Protein AF-A0A3Q0J2V4-F1 (afdb_monomer)

Solvent-accessible surface area (backbone atoms only — not comparable to full-atom values): 5032 Å² total; per-residue (Å²): 109,70,71,40,56,75,42,28,96,80,31,71,66,35,33,53,52,51,40,50,50,22,48,77,57,61,8,11,50,54,76,25,56,68,61,25,45,87,67,56,43,87,84,61,102,59,73,41,72,64,76,38,28,41,72,38,73,39,80,51,98,91,40,83,41,70,77,33,66,24,83,41,6,39,53,62,44,50,54,51,55,55,56,60,65,74,77,113

Radius of gyration: 13.79 Å; Cα contacts (8 Å, |Δi|>4): 133; chains: 1; bounding box: 44×33×27 Å

Secondary structure (DSSP, 8-state):
-HHHHHHTTT-HHHHHHHHHHHHHHT--SSS-GGGGGGTT--SSSSPP--GGGEEEEEEETTEEEEEEE-SS-HHHHHHHHHHHTT--

Sequence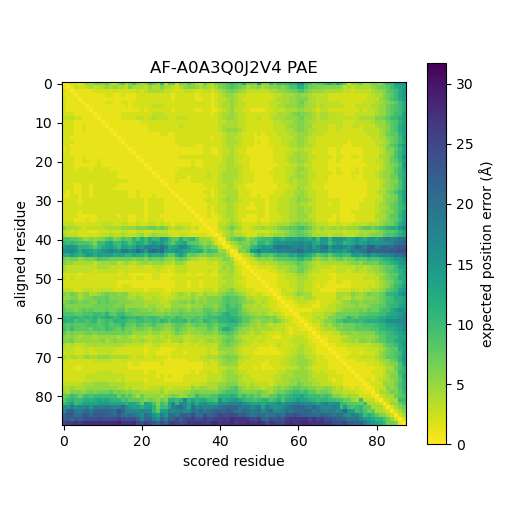 (88 aa):
MSRALQVYPRDPVAMQAVDTLQYQLSCCGVQSSADWQFILQNSSDVITYPNSCCGAPVLRQGHYECARVWPNGCLDKLDSFQSSRHVT

InterPro domains:
  IPR008952 Tetraspanin, EC2 domain superfamily [G3DSA:1.10.1450.10] (1-84)
  IPR008952 Tetraspanin, EC2 domain superfamily [SSF48652] (9-84)
  IPR018499 Tetraspanin/Peripherin [PF00335] (15-81)

Nearest PDB structures (foldseek):
  2m7z-assembly1_A  TM=8.490E-01  e=2.107E-03  Schistosoma mansoni
  5m4r-assembly2_E  TM=6.432E-01  e=3.923E-01  Homo sapiens

Organism: Diaphorina citri (NCBI:txid121845)

Structure (mmCIF, N/CA/C/O backbone):
data_AF-A0A3Q0J2V4-F1
#
_entry.id   AF-A0A3Q0J2V4-F1
#
loop_
_atom_site.group_PDB
_atom_site.id
_atom_site.type_symbol
_atom_site.label_atom_id
_atom_site.label_alt_id
_atom_site.label_comp_id
_atom_site.label_asym_id
_atom_site.label_entity_id
_atom_site.label_seq_id
_atom_site.pdbx_PDB_ins_code
_atom_site.Cartn_x
_atom_site.Cartn_y
_atom_site.Cartn_z
_atom_site.occupancy
_atom_site.B_iso_or_equiv
_atom_site.auth_seq_id
_atom_site.auth_comp_id
_atom_site.auth_asym_id
_atom_site.auth_atom_id
_atom_site.pdbx_PDB_model_num
ATOM 1 N N . MET A 1 1 ? -9.498 0.077 -7.583 1.00 83.12 1 MET A N 1
ATOM 2 C CA . MET A 1 1 ? -8.158 -0.217 -7.029 1.00 83.12 1 MET A CA 1
ATOM 3 C C . MET A 1 1 ? -7.632 -1.598 -7.440 1.00 83.12 1 MET A C 1
ATOM 5 O O . MET A 1 1 ? -6.475 -1.679 -7.819 1.00 83.12 1 MET A O 1
ATOM 9 N N . SER A 1 2 ? -8.457 -2.656 -7.491 1.00 90.50 2 SER A N 1
ATOM 10 C CA . SER A 1 2 ? -8.008 -4.034 -7.802 1.00 90.50 2 SER A CA 1
ATOM 11 C C . SER A 1 2 ? -7.225 -4.194 -9.113 1.00 90.50 2 SER A C 1
ATOM 13 O O . SER A 1 2 ? -6.173 -4.820 -9.115 1.00 90.50 2 SER A O 1
ATOM 15 N N . ARG A 1 3 ? -7.675 -3.579 -10.218 1.00 93.25 3 ARG A N 1
ATOM 16 C CA . ARG A 1 3 ? -6.927 -3.606 -11.493 1.00 93.25 3 ARG A CA 1
ATOM 17 C C . ARG A 1 3 ? -5.576 -2.893 -11.402 1.00 93.25 3 ARG A C 1
ATOM 19 O O . ARG A 1 3 ? -4.596 -3.397 -11.928 1.00 93.25 3 ARG A O 1
ATOM 26 N N . ALA A 1 4 ? -5.524 -1.750 -10.714 1.00 95.25 4 ALA A N 1
ATOM 27 C CA . ALA A 1 4 ? -4.282 -1.004 -10.522 1.00 95.25 4 ALA A CA 1
ATOM 28 C C . ALA A 1 4 ? -3.266 -1.813 -9.699 1.00 95.25 4 ALA A C 1
ATOM 30 O O . ALA A 1 4 ? -2.088 -1.820 -10.032 1.00 95.25 4 ALA A O 1
ATOM 31 N N . LEU A 1 5 ? -3.729 -2.567 -8.693 1.00 95.06 5 LEU A N 1
ATOM 32 C CA . LEU A 1 5 ? -2.876 -3.461 -7.907 1.00 95.06 5 LEU A CA 1
ATOM 33 C C . LEU A 1 5 ? -2.257 -4.582 -8.766 1.00 95.06 5 LEU A C 1
ATOM 35 O O . LEU A 1 5 ? -1.086 -4.899 -8.608 1.00 95.06 5 LEU A O 1
ATOM 39 N N . GLN A 1 6 ? -3.007 -5.150 -9.718 1.00 94.88 6 GLN A N 1
ATOM 40 C CA . GLN A 1 6 ? -2.518 -6.227 -10.595 1.00 94.88 6 GLN A CA 1
ATOM 41 C C . GLN A 1 6 ? -1.387 -5.788 -11.534 1.00 94.88 6 GLN A C 1
ATOM 43 O O . GLN A 1 6 ? -0.482 -6.570 -11.826 1.00 94.88 6 GLN A O 1
ATOM 48 N N . VAL A 1 7 ? -1.438 -4.545 -12.016 1.00 96.19 7 VAL A N 1
ATOM 49 C CA . VAL A 1 7 ? -0.405 -3.981 -12.903 1.00 96.19 7 VAL A CA 1
ATOM 50 C C . VAL A 1 7 ? 0.657 -3.184 -12.145 1.00 96.19 7 VAL A C 1
ATOM 52 O O . VAL A 1 7 ? 1.618 -2.727 -12.758 1.00 96.19 7 VAL A O 1
ATOM 55 N N . TYR A 1 8 ? 0.525 -3.069 -10.821 1.00 97.19 8 TYR A N 1
ATOM 56 C CA . TYR A 1 8 ? 1.374 -2.259 -9.949 1.00 97.19 8 TYR A CA 1
ATOM 57 C C . TYR A 1 8 ? 2.883 -2.410 -10.212 1.00 97.19 8 TYR A C 1
ATOM 59 O O . TYR A 1 8 ? 3.551 -1.388 -10.355 1.00 97.19 8 TYR A O 1
ATOM 67 N N . PRO A 1 9 ? 3.456 -3.626 -10.351 1.00 95.12 9 PRO A N 1
ATOM 68 C CA . PRO A 1 9 ? 4.904 -3.761 -10.525 1.00 95.12 9 PRO A CA 1
ATOM 69 C C . PRO A 1 9 ? 5.411 -3.298 -11.900 1.00 95.12 9 PRO A C 1
ATOM 71 O O . PRO A 1 9 ? 6.618 -3.222 -12.108 1.00 95.12 9 PRO A O 1
ATOM 74 N N . ARG A 1 10 ? 4.510 -3.069 -12.866 1.00 96.19 10 ARG A N 1
ATOM 75 C CA . ARG A 1 10 ? 4.840 -2.869 -14.288 1.00 96.19 10 ARG A CA 1
ATOM 76 C C . ARG A 1 10 ? 4.348 -1.539 -14.855 1.00 96.19 10 ARG A C 1
ATOM 78 O O . ARG A 1 10 ? 4.758 -1.177 -15.952 1.00 96.19 10 ARG A O 1
ATOM 85 N N . ASP A 1 11 ? 3.485 -0.832 -14.135 1.00 97.75 11 ASP A N 1
ATOM 86 C CA . ASP A 1 11 ? 2.891 0.430 -14.567 1.00 97.75 11 ASP A CA 1
ATOM 87 C C . ASP A 1 11 ? 3.194 1.533 -13.531 1.00 97.75 11 ASP A C 1
ATOM 89 O O . ASP A 1 11 ? 2.629 1.513 -12.432 1.00 97.75 11 ASP A O 1
ATOM 93 N N . PRO A 1 12 ? 4.063 2.510 -13.859 1.00 97.25 12 PRO A N 1
ATOM 94 C CA . PRO A 1 12 ? 4.422 3.603 -12.953 1.00 97.25 12 PRO A CA 1
ATOM 95 C C . PRO A 1 12 ? 3.237 4.479 -12.529 1.00 97.25 12 PRO A C 1
ATOM 97 O O . PRO A 1 12 ? 3.223 4.999 -11.413 1.00 97.25 12 PRO A O 1
ATOM 100 N N . VAL A 1 13 ? 2.233 4.641 -13.397 1.00 97.31 13 VAL A N 1
ATOM 101 C CA . VAL A 1 13 ? 1.032 5.430 -13.093 1.00 97.31 13 VAL A CA 1
ATOM 102 C C . VAL A 1 13 ? 0.176 4.677 -12.084 1.00 97.31 13 VAL A C 1
ATOM 104 O O . VAL A 1 13 ? -0.281 5.258 -11.098 1.00 97.31 13 VAL A O 1
ATOM 107 N N . ALA A 1 14 ? -0.003 3.369 -12.285 1.00 97.38 14 ALA A N 1
ATOM 108 C CA . ALA A 1 14 ? -0.700 2.527 -11.320 1.00 97.38 14 ALA A CA 1
ATOM 109 C C . ALA A 1 14 ? 0.038 2.473 -9.975 1.00 97.38 14 ALA A C 1
ATOM 111 O O . ALA A 1 14 ? -0.610 2.568 -8.932 1.00 97.38 14 ALA A O 1
ATOM 112 N N . MET A 1 15 ? 1.371 2.379 -9.996 1.00 97.88 15 MET A N 1
ATOM 113 C CA . MET A 1 15 ? 2.217 2.413 -8.802 1.00 97.88 15 MET A CA 1
ATOM 114 C C . MET A 1 15 ? 1.983 3.690 -7.993 1.00 97.88 15 MET A C 1
ATOM 116 O O . MET A 1 15 ? 1.568 3.618 -6.836 1.00 97.88 15 MET A O 1
ATOM 120 N N . GLN A 1 16 ? 2.143 4.856 -8.624 1.00 98.06 16 GLN A N 1
ATOM 121 C CA . GLN A 1 16 ? 1.941 6.148 -7.968 1.00 98.06 16 GLN A CA 1
ATOM 122 C C . GLN A 1 16 ? 0.514 6.311 -7.428 1.00 98.06 16 GLN A C 1
ATOM 124 O O . GLN A 1 16 ? 0.321 6.818 -6.318 1.00 98.06 16 GLN A O 1
ATOM 129 N N . ALA A 1 17 ? -0.494 5.888 -8.195 1.00 97.38 17 ALA A N 1
ATOM 130 C CA . ALA A 1 17 ? -1.891 5.979 -7.785 1.00 97.38 17 ALA A CA 1
ATOM 131 C C . ALA A 1 17 ? -2.195 5.093 -6.566 1.00 97.38 17 ALA A C 1
ATOM 133 O O . ALA A 1 17 ? -2.846 5.546 -5.623 1.00 97.38 17 ALA A O 1
ATOM 134 N N . VAL A 1 18 ? -1.711 3.846 -6.563 1.00 98.00 18 VAL A N 1
ATOM 135 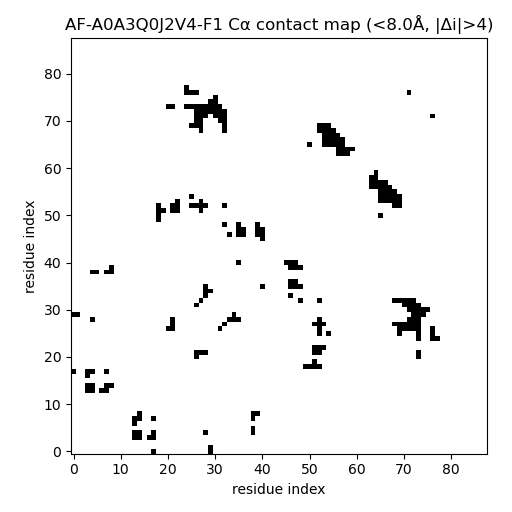C CA . VAL A 1 18 ? -1.869 2.924 -5.429 1.00 98.00 18 VAL A CA 1
ATOM 136 C C . VAL A 1 18 ? -1.137 3.458 -4.202 1.00 98.00 18 VAL A C 1
ATOM 138 O O . VAL A 1 18 ? -1.743 3.521 -3.135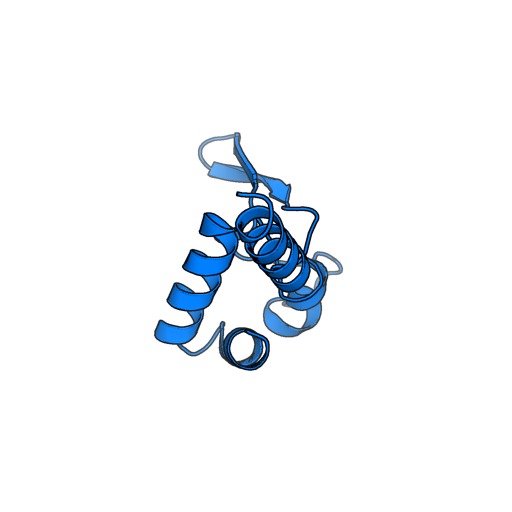 1.00 98.00 18 VAL A O 1
ATOM 141 N N . ASP A 1 19 ? 0.109 3.910 -4.349 1.00 97.94 19 ASP A N 1
ATOM 142 C CA . ASP A 1 19 ? 0.893 4.447 -3.233 1.00 97.94 19 ASP A CA 1
ATOM 143 C C . ASP A 1 19 ? 0.239 5.673 -2.598 1.00 97.94 19 ASP A C 1
ATOM 145 O O . ASP A 1 19 ? 0.141 5.772 -1.373 1.00 97.94 19 ASP A O 1
ATOM 149 N N . THR A 1 20 ? -0.268 6.580 -3.432 1.00 96.88 20 THR A N 1
ATOM 150 C CA . THR A 1 20 ? -0.972 7.778 -2.968 1.00 96.88 20 THR A CA 1
ATOM 151 C C . THR A 1 20 ? -2.228 7.401 -2.189 1.00 96.88 20 THR A C 1
ATOM 153 O O . THR A 1 20 ? -2.441 7.913 -1.094 1.00 96.88 20 THR A O 1
ATOM 156 N N . LEU A 1 21 ? -3.049 6.484 -2.710 1.00 96.50 21 LEU A N 1
ATOM 157 C CA . LEU A 1 21 ? -4.274 6.052 -2.031 1.00 96.50 21 LEU A CA 1
ATOM 158 C C . LEU A 1 21 ? -3.981 5.373 -0.691 1.00 96.50 21 LEU A C 1
ATOM 160 O O . LEU A 1 21 ? -4.612 5.717 0.306 1.00 96.50 21 LEU A O 1
ATOM 164 N N . GLN A 1 22 ? -3.013 4.453 -0.656 1.00 97.56 22 GLN A N 1
ATOM 165 C CA . GLN A 1 22 ? -2.638 3.734 0.565 1.00 97.56 22 GLN A CA 1
ATOM 166 C C . GLN A 1 22 ? -2.153 4.681 1.660 1.00 97.56 22 GLN A C 1
ATOM 168 O O . GLN A 1 22 ? -2.602 4.592 2.805 1.00 97.56 22 GLN A O 1
ATOM 173 N N . TYR A 1 23 ? -1.298 5.637 1.293 1.00 95.81 23 TYR A N 1
ATOM 174 C CA . TYR A 1 23 ? -0.790 6.634 2.225 1.00 95.81 23 TYR A CA 1
ATOM 175 C C . TYR A 1 23 ? -1.902 7.561 2.736 1.00 95.81 23 TYR A C 1
ATOM 177 O O . TYR A 1 23 ? -2.083 7.706 3.944 1.00 95.81 23 TYR A O 1
ATOM 185 N N . GLN A 1 24 ? -2.688 8.151 1.829 1.00 94.94 24 GLN A N 1
ATOM 186 C CA . GLN A 1 24 ? -3.706 9.150 2.178 1.00 94.94 24 GLN A CA 1
ATOM 187 C C . GLN A 1 24 ? -4.857 8.565 3.003 1.00 94.94 24 GLN A C 1
ATOM 189 O O . GLN A 1 24 ? -5.383 9.232 3.890 1.00 94.94 24 GLN A O 1
ATOM 194 N N . LEU A 1 25 ? -5.245 7.316 2.739 1.00 95.88 25 LEU A N 1
ATOM 195 C CA . LEU A 1 25 ? -6.323 6.645 3.469 1.00 95.88 25 LEU A CA 1
ATOM 196 C C . LEU A 1 25 ? -5.824 5.822 4.663 1.00 95.88 25 LEU A C 1
ATOM 198 O O . LEU A 1 25 ? -6.644 5.263 5.391 1.00 95.88 25 LEU A O 1
ATOM 202 N N . SER A 1 26 ? -4.506 5.755 4.891 1.00 96.50 26 SER A N 1
ATOM 203 C CA . SER A 1 26 ? -3.903 4.934 5.951 1.00 96.50 26 SER A CA 1
ATOM 204 C C . SER A 1 26 ? -4.379 3.473 5.884 1.00 96.50 26 SER A C 1
ATOM 206 O O . SER A 1 26 ? -4.908 2.916 6.853 1.00 96.50 26 SER A O 1
ATOM 208 N N . CYS A 1 27 ? -4.237 2.876 4.700 1.00 97.88 27 CYS A N 1
ATOM 209 C CA . CYS A 1 27 ? -4.654 1.512 4.370 1.00 97.88 27 CYS A CA 1
ATOM 210 C C . CYS A 1 27 ? -3.552 0.746 3.631 1.00 97.88 27 CYS A C 1
ATOM 212 O O . CYS A 1 27 ? -2.592 1.332 3.135 1.00 97.88 27 CYS A O 1
ATOM 214 N N . CYS A 1 28 ? -3.693 -0.576 3.538 1.00 97.69 28 CYS A N 1
ATOM 215 C CA . CYS A 1 28 ? -2.784 -1.422 2.771 1.00 97.69 28 CYS A CA 1
ATOM 216 C C . CYS A 1 28 ? -3.549 -2.509 2.011 1.00 97.69 28 CYS A C 1
ATOM 218 O O . CYS A 1 28 ? -4.323 -3.256 2.605 1.00 97.69 28 CYS A O 1
ATOM 220 N N . GLY A 1 29 ? -3.316 -2.599 0.702 1.00 96.75 29 GLY A N 1
ATOM 221 C CA . GLY A 1 29 ? -4.059 -3.475 -0.200 1.00 96.75 29 GLY A CA 1
ATOM 222 C C . GLY A 1 29 ? -5.489 -2.992 -0.455 1.00 96.75 29 GLY A C 1
ATOM 223 O O . GLY A 1 29 ? -5.893 -1.895 -0.066 1.00 96.75 29 GLY A O 1
ATOM 224 N N . VAL A 1 30 ? -6.277 -3.812 -1.144 1.00 96.56 30 VAL A N 1
ATOM 225 C CA . VAL A 1 30 ? -7.687 -3.515 -1.429 1.00 96.56 30 VAL A CA 1
ATOM 226 C C . VAL A 1 30 ? -8.557 -3.917 -0.241 1.00 96.56 30 VAL A C 1
ATOM 228 O O . VAL A 1 30 ? -9.284 -3.080 0.291 1.00 96.56 30 VAL A O 1
ATOM 231 N N . GLN A 1 31 ? -8.459 -5.177 0.178 1.00 95.94 31 GLN A N 1
ATOM 232 C CA . GLN A 1 31 ? -9.158 -5.762 1.321 1.00 95.94 31 GLN A CA 1
ATOM 233 C C . GLN A 1 31 ? -8.250 -5.846 2.547 1.00 95.94 31 GLN A C 1
ATOM 235 O O . GLN A 1 31 ? -8.689 -5.565 3.659 1.00 95.94 31 GLN A O 1
ATOM 240 N N . SER A 1 32 ? -6.980 -6.204 2.348 1.00 95.31 32 SER A N 1
ATOM 241 C CA . SER A 1 32 ? -5.970 -6.224 3.408 1.00 95.31 32 SER A CA 1
ATOM 242 C C . SER A 1 32 ? -4.559 -6.240 2.825 1.00 95.31 32 SER A C 1
ATOM 244 O O . SER A 1 32 ? -4.368 -6.446 1.624 1.00 95.31 32 SER A O 1
ATOM 246 N N . SER A 1 33 ? -3.550 -6.112 3.687 1.00 94.50 33 SER A N 1
ATOM 247 C CA . SER A 1 33 ? -2.145 -6.230 3.289 1.00 94.50 33 SER A CA 1
ATOM 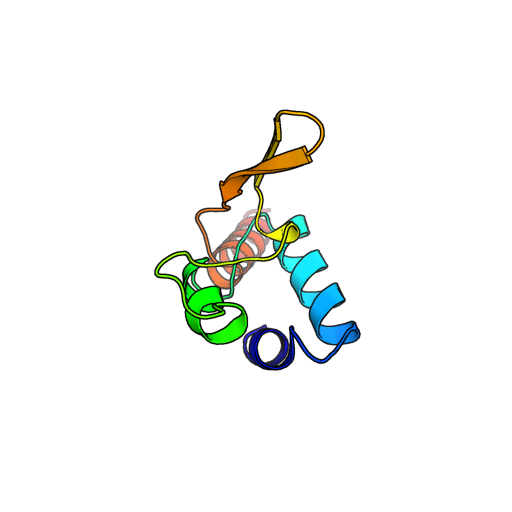248 C C . SER A 1 33 ? -1.799 -7.578 2.644 1.00 94.50 33 SER A C 1
ATOM 250 O O . SER A 1 33 ? -0.832 -7.647 1.886 1.00 94.50 33 SER A O 1
ATOM 252 N N . ALA A 1 34 ? -2.600 -8.627 2.870 1.00 93.62 34 ALA A N 1
ATOM 253 C CA . ALA A 1 34 ? -2.414 -9.933 2.243 1.00 93.62 34 ALA A CA 1
ATOM 254 C C . ALA A 1 34 ? -2.597 -9.911 0.716 1.00 93.62 34 ALA A C 1
ATOM 256 O O . ALA A 1 34 ? -2.048 -10.768 0.028 1.00 93.62 34 ALA A O 1
ATOM 257 N N . ASP A 1 35 ? -3.284 -8.906 0.160 1.00 94.19 35 ASP A N 1
ATOM 258 C CA . ASP A 1 35 ? -3.453 -8.772 -1.294 1.00 94.19 35 ASP A CA 1
ATOM 259 C C . ASP A 1 35 ? -2.108 -8.640 -2.031 1.00 94.19 35 ASP A C 1
ATOM 261 O O . ASP A 1 35 ? -1.997 -8.989 -3.206 1.00 94.19 35 ASP A O 1
ATOM 265 N N . TRP A 1 36 ? -1.062 -8.178 -1.338 1.00 94.31 36 TRP A N 1
ATOM 266 C CA . TRP A 1 36 ? 0.285 -8.054 -1.891 1.00 94.31 36 TRP A CA 1
ATOM 267 C C . TRP A 1 36 ? 0.996 -9.391 -2.107 1.00 94.31 36 TRP A C 1
ATOM 269 O O . TRP A 1 36 ? 1.930 -9.454 -2.912 1.00 94.31 36 TRP A O 1
ATOM 279 N N . GLN A 1 37 ? 0.533 -10.463 -1.454 1.00 91.00 37 GLN A N 1
ATOM 280 C CA . GLN A 1 37 ? 1.112 -11.800 -1.565 1.00 91.00 37 GLN A CA 1
ATOM 281 C C . GLN A 1 37 ? 1.176 -12.274 -3.025 1.00 91.00 37 GLN A C 1
ATOM 283 O O . GLN A 1 37 ? 2.164 -12.848 -3.452 1.00 91.00 37 GLN A O 1
ATOM 288 N N . PHE A 1 38 ? 0.170 -11.968 -3.839 1.00 85.31 38 PHE A N 1
ATOM 289 C CA . PHE A 1 38 ? 0.130 -12.425 -5.233 1.00 85.31 38 PHE A CA 1
ATOM 290 C C . PHE A 1 38 ? 0.751 -11.438 -6.229 1.00 85.31 38 PHE A C 1
ATOM 292 O O . PHE A 1 38 ? 0.755 -11.700 -7.431 1.00 85.31 38 PHE A O 1
ATOM 299 N N . ILE A 1 39 ? 1.243 -10.292 -5.747 1.00 92.25 39 ILE A N 1
ATOM 300 C CA . ILE A 1 39 ? 1.689 -9.173 -6.587 1.00 92.25 39 ILE A CA 1
ATOM 301 C C . ILE A 1 39 ? 3.196 -8.947 -6.476 1.00 92.25 39 ILE A C 1
ATOM 303 O O . ILE A 1 39 ? 3.860 -8.776 -7.496 1.00 92.25 39 ILE A O 1
ATOM 307 N N . LEU A 1 40 ? 3.730 -8.924 -5.251 1.00 89.62 40 LEU A N 1
ATOM 308 C CA . LEU A 1 40 ? 5.133 -8.586 -4.975 1.00 89.62 40 LEU A CA 1
ATOM 309 C C . LEU A 1 40 ? 5.919 -9.714 -4.297 1.00 89.62 40 LEU A C 1
ATOM 311 O O . LEU A 1 40 ? 7.126 -9.571 -4.100 1.00 89.62 40 LEU A O 1
ATOM 315 N N . GLN A 1 41 ? 5.276 -10.820 -3.914 1.00 80.25 41 GLN A N 1
ATOM 316 C CA . GLN A 1 41 ? 5.985 -11.929 -3.279 1.00 80.25 41 GLN A CA 1
ATOM 317 C C . GLN A 1 41 ? 6.928 -12.595 -4.282 1.00 80.25 41 GLN A C 1
ATOM 319 O O . GLN A 1 41 ? 6.515 -13.014 -5.361 1.00 80.25 41 GLN A O 1
ATOM 324 N N . ASN A 1 42 ? 8.204 -12.691 -3.908 1.00 65.94 42 ASN A N 1
ATOM 325 C CA . ASN A 1 42 ? 9.268 -13.102 -4.822 1.00 65.94 42 ASN A CA 1
ATOM 326 C C . ASN A 1 42 ? 9.846 -14.501 -4.548 1.00 65.94 42 ASN A C 1
ATOM 328 O O . ASN A 1 42 ? 10.764 -14.875 -5.270 1.00 65.94 42 ASN A O 1
ATOM 332 N N . SER A 1 43 ? 9.355 -15.242 -3.532 1.00 64.38 43 SER A N 1
ATOM 333 C CA . SER A 1 43 ? 9.598 -16.689 -3.239 1.00 64.38 43 SER A CA 1
ATOM 334 C C . SER A 1 43 ? 9.659 -17.046 -1.742 1.00 64.38 43 SER A C 1
ATOM 336 O O . SER A 1 43 ? 9.740 -18.225 -1.409 1.00 64.38 43 SER A O 1
ATOM 338 N N . SER A 1 44 ? 9.631 -16.074 -0.828 1.00 67.25 44 SER A N 1
ATOM 339 C CA . SER A 1 44 ? 9.645 -16.321 0.621 1.00 67.25 44 SER A CA 1
ATOM 340 C C . SER A 1 44 ? 8.235 -16.351 1.211 1.00 67.25 44 SER A C 1
ATOM 342 O O . SER A 1 44 ? 7.345 -15.687 0.689 1.00 67.25 44 SER A O 1
ATOM 344 N N . ASP A 1 45 ? 8.046 -17.003 2.364 1.00 74.19 45 ASP A N 1
ATOM 345 C CA . ASP A 1 45 ? 6.810 -16.933 3.176 1.00 74.19 45 ASP A CA 1
ATOM 346 C C . ASP A 1 45 ? 6.515 -15.520 3.733 1.00 74.19 45 ASP A C 1
ATOM 348 O O . ASP A 1 45 ? 5.567 -15.311 4.489 1.00 74.19 45 ASP A O 1
ATOM 352 N N . VAL A 1 46 ? 7.327 -14.523 3.366 1.00 82.06 46 VAL A N 1
ATOM 353 C CA . VAL A 1 46 ? 7.220 -13.138 3.821 1.00 82.06 46 VAL A CA 1
ATOM 354 C C . VAL A 1 46 ? 6.523 -12.303 2.751 1.00 82.06 46 VAL A C 1
ATOM 356 O O . VAL A 1 46 ? 7.022 -12.134 1.636 1.00 82.06 46 VAL A O 1
ATOM 359 N N . ILE A 1 47 ? 5.370 -11.737 3.104 1.00 86.69 47 ILE A N 1
ATOM 360 C CA . ILE A 1 47 ? 4.639 -10.812 2.235 1.00 86.69 47 ILE A CA 1
ATOM 361 C C . ILE A 1 47 ? 5.437 -9.512 2.124 1.00 86.69 47 ILE A C 1
ATOM 363 O O . ILE A 1 47 ? 5.708 -8.848 3.123 1.00 86.69 47 ILE A O 1
ATOM 367 N N . THR A 1 48 ? 5.791 -9.143 0.895 1.00 90.31 48 THR A N 1
ATOM 368 C CA . THR A 1 48 ? 6.389 -7.840 0.585 1.00 90.31 48 THR A CA 1
ATOM 369 C C . THR A 1 48 ? 5.287 -6.878 0.168 1.00 90.31 48 THR A C 1
ATOM 371 O O . THR A 1 48 ? 4.470 -7.214 -0.681 1.00 90.31 48 THR A O 1
ATOM 374 N N . TYR A 1 49 ? 5.276 -5.679 0.738 1.00 92.56 49 TYR A N 1
ATOM 375 C CA . TYR A 1 49 ? 4.330 -4.611 0.415 1.00 92.56 49 TYR A CA 1
ATOM 376 C C . TYR A 1 49 ? 5.080 -3.283 0.218 1.00 92.56 49 TYR A C 1
ATOM 378 O O . TYR A 1 49 ? 6.205 -3.140 0.703 1.00 92.56 49 TYR A O 1
ATOM 386 N N . PRO A 1 50 ? 4.492 -2.296 -0.481 1.00 95.00 50 PRO A N 1
ATOM 387 C CA . PRO A 1 50 ? 5.123 -0.997 -0.692 1.00 95.00 50 PRO A CA 1
ATOM 388 C C . PRO A 1 50 ? 5.293 -0.192 0.597 1.00 95.00 50 PRO A C 1
ATOM 390 O O . PRO A 1 50 ? 4.544 -0.360 1.558 1.00 95.00 50 PRO A O 1
ATOM 393 N N . ASN A 1 51 ? 6.202 0.784 0.582 1.00 94.06 51 ASN A N 1
ATOM 394 C CA . ASN A 1 51 ? 6.412 1.691 1.718 1.00 94.06 51 ASN A CA 1
ATOM 395 C C . ASN A 1 51 ? 5.151 2.487 2.099 1.00 94.06 51 ASN A C 1
ATOM 397 O O . ASN A 1 51 ? 4.970 2.818 3.270 1.00 94.06 51 ASN A O 1
ATOM 401 N N . SER A 1 52 ? 4.255 2.750 1.144 1.00 96.19 52 SER A N 1
ATOM 402 C CA . SER A 1 52 ? 2.965 3.413 1.381 1.00 96.19 52 SER A CA 1
ATOM 403 C C . SER A 1 52 ? 2.023 2.621 2.303 1.00 96.19 52 SER A C 1
ATOM 405 O O . SER A 1 52 ? 1.141 3.211 2.924 1.00 96.19 52 SER A O 1
ATOM 407 N N . CYS A 1 53 ? 2.241 1.311 2.469 1.00 96.31 53 CYS A N 1
ATOM 408 C CA . CYS A 1 53 ? 1.530 0.475 3.439 1.00 96.31 53 CYS A CA 1
ATOM 409 C C . CYS A 1 53 ? 1.989 0.676 4.891 1.00 96.31 53 CYS A C 1
ATOM 411 O O . CYS A 1 53 ? 1.389 0.101 5.805 1.00 96.31 53 CYS A O 1
ATOM 413 N N . CYS A 1 54 ? 3.063 1.434 5.128 1.00 95.50 54 CYS A N 1
ATOM 414 C CA . CYS A 1 54 ? 3.616 1.575 6.461 1.00 95.50 54 CYS A CA 1
ATOM 415 C C . CYS A 1 54 ? 2.966 2.702 7.261 1.00 95.50 54 CYS A C 1
ATOM 417 O O . CYS A 1 54 ? 3.071 3.872 6.900 1.00 95.50 54 CYS A O 1
ATOM 419 N N . GLY A 1 55 ? 2.371 2.356 8.404 1.00 91.81 55 GLY A N 1
ATOM 420 C CA . GLY A 1 55 ? 1.799 3.330 9.333 1.00 91.81 55 GLY A CA 1
ATOM 421 C C . GLY A 1 55 ? 2.704 3.733 10.488 1.00 91.81 55 GLY A C 1
ATOM 422 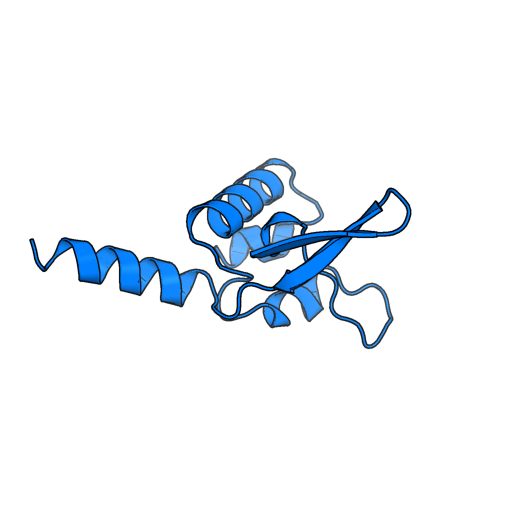O O . GLY A 1 55 ? 2.362 4.639 11.243 1.00 91.81 55 GLY A O 1
ATOM 423 N N . ALA A 1 56 ? 3.840 3.059 10.652 1.00 90.19 56 ALA A N 1
ATOM 424 C CA . ALA A 1 56 ? 4.862 3.418 11.628 1.00 90.19 56 ALA A CA 1
ATOM 425 C C . ALA A 1 56 ? 6.256 3.102 11.061 1.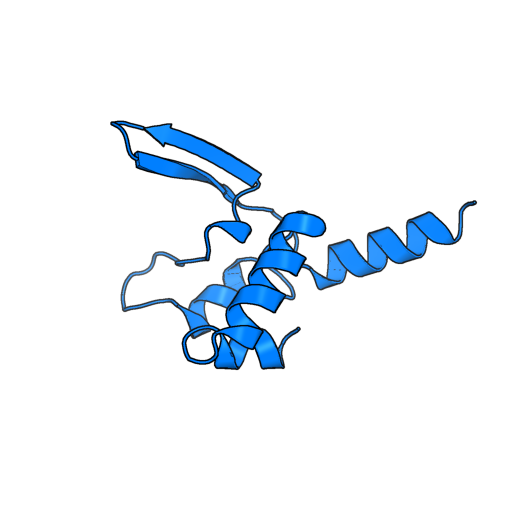00 90.19 56 ALA A C 1
ATOM 427 O O . ALA A 1 56 ? 6.831 2.062 11.396 1.00 90.19 56 ALA A O 1
ATOM 428 N N . PRO A 1 57 ? 6.789 3.942 10.157 1.00 88.00 57 PRO A N 1
ATOM 429 C CA . PRO A 1 57 ? 8.164 3.794 9.705 1.00 88.00 57 PRO A CA 1
ATOM 430 C C . PRO A 1 57 ? 9.122 4.089 10.866 1.00 88.00 57 PRO A C 1
ATOM 432 O O . PRO A 1 57 ? 8.933 5.048 11.614 1.00 88.00 57 PRO A O 1
ATOM 435 N N . VAL A 1 58 ? 10.157 3.268 11.019 1.00 91.69 58 VAL A N 1
ATOM 436 C CA . VAL A 1 58 ? 11.207 3.436 12.030 1.00 91.69 58 VAL A CA 1
ATOM 437 C C . VAL A 1 58 ? 12.573 3.403 11.363 1.00 91.69 58 VAL A C 1
ATOM 439 O O . VAL A 1 58 ? 12.798 2.631 10.436 1.00 91.69 58 VAL A O 1
ATOM 442 N N . LEU A 1 59 ? 13.498 4.238 11.832 1.00 91.31 59 LEU A N 1
ATOM 443 C CA . LEU A 1 59 ? 14.880 4.210 11.367 1.00 91.31 59 LEU A CA 1
ATOM 444 C C . LEU A 1 59 ? 15.661 3.192 12.205 1.00 91.31 59 LEU A C 1
ATOM 446 O O . LEU A 1 59 ? 15.855 3.396 13.405 1.00 91.31 59 LEU A O 1
ATOM 450 N N . ARG A 1 60 ? 16.120 2.102 11.588 1.00 89.06 60 ARG A N 1
ATOM 451 C CA . ARG A 1 60 ? 17.014 1.121 12.216 1.00 89.06 60 ARG A CA 1
ATOM 452 C C . ARG A 1 60 ? 18.294 1.016 11.413 1.00 89.06 60 ARG A C 1
ATOM 454 O O . ARG A 1 60 ? 18.263 0.827 10.206 1.00 89.06 60 ARG A O 1
ATOM 461 N N . GLN A 1 61 ? 19.429 1.189 12.090 1.00 88.81 61 GLN A N 1
ATOM 462 C CA . GLN A 1 61 ? 20.761 1.058 11.484 1.00 88.81 61 GLN A CA 1
ATOM 463 C C . GLN A 1 61 ? 20.945 1.881 10.186 1.00 88.81 61 GLN A C 1
ATOM 465 O O . GLN A 1 61 ? 21.663 1.471 9.284 1.00 88.81 61 GLN A O 1
ATOM 470 N N . GLY A 1 62 ? 20.293 3.048 10.082 1.00 87.69 62 GLY A N 1
ATOM 471 C CA . GLY A 1 62 ? 20.366 3.918 8.900 1.00 87.69 62 GLY A CA 1
ATOM 472 C C . GLY A 1 62 ? 19.381 3.586 7.771 1.00 87.69 62 GLY A C 1
ATOM 473 O O . GLY A 1 62 ? 19.356 4.305 6.775 1.00 87.69 62 GLY A O 1
ATOM 474 N N . HIS A 1 63 ? 18.535 2.566 7.932 1.00 83.12 63 HIS A N 1
ATOM 475 C CA . HIS A 1 63 ? 17.509 2.174 6.966 1.00 83.12 63 HIS A CA 1
ATOM 476 C C . HIS A 1 63 ? 16.100 2.339 7.548 1.00 83.12 63 HIS A C 1
ATOM 478 O O . HIS A 1 63 ? 15.871 2.115 8.738 1.00 83.12 63 HIS A O 1
ATOM 484 N N . TYR A 1 64 ? 15.147 2.762 6.711 1.00 83.44 64 TYR A N 1
ATOM 485 C CA . TYR A 1 64 ? 13.741 2.815 7.102 1.00 83.44 64 TYR A CA 1
ATOM 486 C C . TYR A 1 64 ? 13.136 1.417 7.025 1.00 83.44 64 TYR A C 1
ATOM 488 O O . TYR A 1 64 ? 13.066 0.817 5.955 1.00 83.44 64 TYR A O 1
ATOM 496 N N . GLU A 1 65 ? 12.668 0.931 8.164 1.00 87.38 65 GLU A N 1
ATOM 497 C CA . GLU A 1 65 ? 11.918 -0.308 8.287 1.00 87.38 65 GLU A CA 1
ATOM 498 C C . GLU A 1 65 ? 10.473 0.001 8.653 1.00 87.38 65 GLU A C 1
ATOM 500 O O . GLU A 1 65 ? 10.175 0.988 9.333 1.00 87.38 65 GLU A O 1
ATOM 505 N N . CYS A 1 66 ? 9.558 -0.870 8.238 1.00 90.19 66 CYS A N 1
ATOM 506 C CA . CYS A 1 66 ? 8.176 -0.730 8.645 1.00 90.19 66 CYS A CA 1
ATOM 507 C C . CYS A 1 66 ? 7.901 -1.470 9.955 1.00 90.19 66 CYS A C 1
ATOM 509 O O . CYS A 1 66 ? 7.811 -2.694 9.960 1.00 90.19 66 CYS A O 1
ATOM 511 N N . ALA A 1 67 ? 7.708 -0.737 11.057 1.00 90.88 67 ALA A N 1
ATOM 512 C CA . ALA A 1 67 ? 7.371 -1.352 12.343 1.00 90.88 67 ALA A CA 1
ATOM 513 C C . ALA A 1 67 ? 5.912 -1.818 12.411 1.00 90.88 67 ALA A C 1
ATOM 515 O O . ALA A 1 67 ? 5.598 -2.761 13.136 1.00 90.88 67 ALA A O 1
ATOM 516 N N . ARG A 1 68 ? 5.007 -1.147 11.687 1.00 93.44 68 ARG A N 1
ATOM 517 C CA . ARG A 1 68 ? 3.585 -1.501 11.656 1.00 93.44 68 ARG A CA 1
ATOM 518 C C . ARG A 1 68 ? 2.954 -1.175 10.310 1.00 93.44 68 ARG A C 1
ATOM 520 O O . ARG A 1 68 ? 2.943 -0.019 9.887 1.00 93.44 68 ARG A O 1
ATOM 527 N N . VAL A 1 69 ? 2.365 -2.193 9.696 1.00 95.56 69 VAL A N 1
ATOM 528 C CA . VAL A 1 69 ? 1.547 -2.074 8.484 1.00 95.56 69 VAL A CA 1
ATOM 529 C C . VAL A 1 69 ? 0.165 -1.540 8.841 1.00 95.56 69 VAL A C 1
ATOM 531 O O . VAL A 1 69 ? -0.345 -1.809 9.932 1.00 95.56 69 VAL A O 1
ATOM 534 N N . TRP A 1 70 ? -0.458 -0.791 7.936 1.00 96.19 70 TRP A N 1
ATOM 535 C CA . TRP A 1 70 ? -1.863 -0.433 8.090 1.00 96.19 70 TRP A CA 1
ATOM 536 C C . TRP A 1 70 ? -2.742 -1.694 8.164 1.00 96.19 70 TRP A C 1
ATOM 538 O O . TRP A 1 70 ? -2.654 -2.543 7.278 1.00 96.19 70 TRP A O 1
ATOM 548 N N . PRO A 1 71 ? -3.588 -1.837 9.201 1.00 92.56 71 PRO A N 1
ATOM 549 C CA . PRO A 1 71 ? -4.314 -3.083 9.442 1.00 92.56 71 PRO A CA 1
ATOM 550 C C . PRO A 1 71 ? -5.488 -3.305 8.479 1.00 92.56 71 PRO A C 1
ATOM 552 O O . PRO A 1 71 ? -5.900 -4.444 8.284 1.00 92.56 71 PRO A O 1
ATOM 555 N N . ASN A 1 72 ? -6.015 -2.236 7.872 1.00 96.44 72 ASN A N 1
ATOM 556 C CA . ASN A 1 72 ? -7.220 -2.290 7.047 1.00 96.44 72 ASN A CA 1
ATOM 557 C C . ASN A 1 72 ? -6.890 -2.105 5.563 1.00 96.44 72 ASN A C 1
ATOM 559 O O . ASN A 1 72 ? -5.987 -1.342 5.204 1.00 96.44 72 ASN A O 1
ATOM 563 N N . GLY A 1 73 ? -7.686 -2.741 4.703 1.00 96.88 73 GLY A N 1
ATOM 564 C CA . GLY A 1 73 ? -7.694 -2.477 3.269 1.00 96.88 73 GLY A CA 1
ATOM 565 C C . GLY A 1 73 ? -8.296 -1.121 2.914 1.00 96.88 73 GLY A C 1
ATOM 566 O O . GLY A 1 73 ? -9.038 -0.506 3.685 1.00 96.88 73 GLY A O 1
ATOM 567 N N . CYS A 1 74 ? -7.977 -0.640 1.717 1.00 97.19 74 CYS A N 1
ATOM 568 C CA . CYS A 1 74 ? -8.433 0.669 1.266 1.00 97.19 74 CYS A CA 1
ATOM 569 C C . CYS A 1 74 ? -9.928 0.733 0.957 1.00 97.19 74 CYS A C 1
ATOM 571 O O . CYS A 1 74 ? -10.488 1.826 0.992 1.00 97.19 74 CYS A O 1
ATOM 573 N N . LEU A 1 75 ? -10.582 -0.403 0.692 1.00 95.00 75 LEU A N 1
ATOM 574 C CA . LEU A 1 75 ? -12.035 -0.439 0.531 1.00 95.00 75 LEU A CA 1
ATOM 575 C C . LEU A 1 75 ? -12.743 -0.062 1.844 1.00 95.00 75 LEU A C 1
ATOM 577 O O . LEU A 1 75 ? -13.532 0.875 1.860 1.00 95.00 75 LEU A O 1
ATOM 581 N N . ASP A 1 76 ? -12.352 -0.688 2.958 1.00 94.94 76 ASP A N 1
ATOM 582 C CA . ASP A 1 76 ? -12.886 -0.393 4.297 1.00 94.94 76 ASP A CA 1
ATOM 583 C C . ASP A 1 76 ? -12.661 1.073 4.714 1.00 94.94 76 ASP A C 1
ATOM 585 O O . ASP A 1 76 ? -13.568 1.764 5.1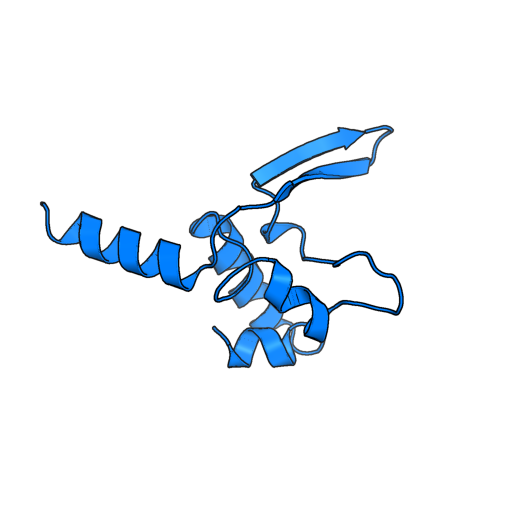92 1.00 94.94 76 ASP A O 1
ATOM 589 N N . LYS A 1 77 ? -11.450 1.599 4.479 1.00 95.00 77 LYS A N 1
ATOM 590 C CA . LYS A 1 77 ? -11.145 3.005 4.786 1.00 95.00 77 LYS A CA 1
ATOM 591 C C . LYS A 1 77 ? -11.944 3.984 3.936 1.00 95.00 77 LYS A C 1
ATOM 593 O O . LYS A 1 77 ? -12.362 5.024 4.447 1.00 95.00 77 LYS A O 1
ATOM 598 N N . LEU A 1 78 ? -12.170 3.665 2.664 1.00 91.88 78 LEU A N 1
ATOM 599 C CA . LEU A 1 78 ? -12.967 4.501 1.777 1.00 91.88 78 LEU A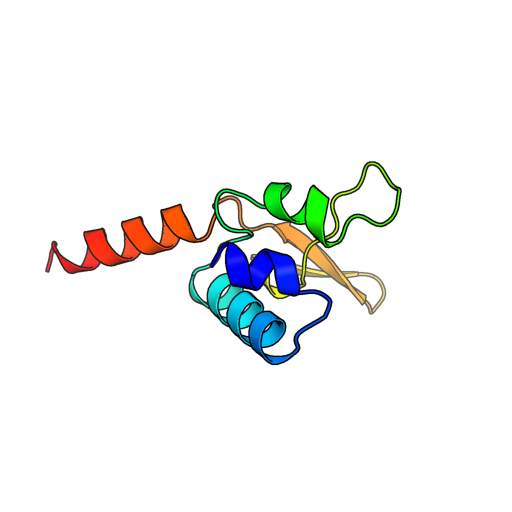 CA 1
ATOM 600 C C . LEU A 1 78 ? -14.444 4.528 2.201 1.00 91.88 78 LEU A C 1
ATOM 602 O O . LEU A 1 78 ? -15.039 5.606 2.234 1.00 91.88 78 LEU A O 1
ATOM 606 N N . ASP A 1 79 ? -15.014 3.381 2.565 1.00 89.38 79 ASP A N 1
ATOM 607 C CA . ASP A 1 79 ? -16.406 3.281 3.022 1.00 89.38 79 ASP A CA 1
ATOM 608 C C . ASP A 1 79 ? -16.615 4.027 4.346 1.00 89.38 79 ASP A C 1
ATOM 610 O O . ASP A 1 79 ? -17.575 4.792 4.504 1.00 89.38 79 ASP A O 1
ATOM 614 N N . SE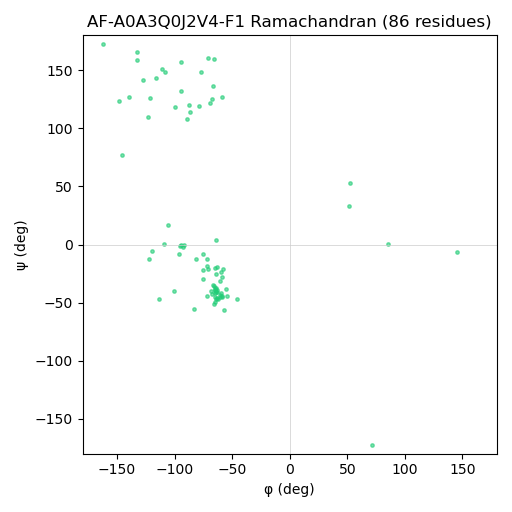R A 1 80 ? -15.659 3.894 5.269 1.00 86.00 80 SER A N 1
ATOM 615 C CA . SER A 1 80 ? -15.634 4.651 6.525 1.00 86.00 80 SER A CA 1
ATOM 616 C C . SER A 1 80 ? -15.604 6.160 6.270 1.00 86.00 80 SER A C 1
ATOM 618 O O . SER A 1 80 ? -16.368 6.917 6.865 1.00 86.00 80 SER A O 1
ATOM 620 N N . PHE A 1 81 ? -14.763 6.608 5.336 1.00 80.56 81 PHE A N 1
ATOM 621 C CA . PHE A 1 81 ? -14.634 8.019 4.983 1.00 80.56 81 PHE A CA 1
ATOM 622 C C . PHE A 1 81 ? -15.902 8.605 4.352 1.00 80.56 81 PHE A C 1
ATOM 624 O O . PHE A 1 81 ? -16.270 9.743 4.647 1.00 80.56 81 PHE A O 1
ATOM 631 N N . GLN A 1 82 ? -16.589 7.845 3.496 1.00 76.12 82 GLN A N 1
ATOM 632 C CA . GLN A 1 82 ? -17.868 8.263 2.914 1.00 76.12 82 GLN A CA 1
ATOM 633 C C . GLN A 1 82 ? -18.980 8.326 3.966 1.00 76.12 82 GLN A C 1
ATOM 635 O O . GLN A 1 82 ? -19.758 9.284 3.980 1.00 76.12 82 GLN A O 1
ATOM 640 N N . SER A 1 83 ? -19.007 7.354 4.878 1.00 72.75 83 SER A N 1
ATOM 641 C CA . SER A 1 83 ? -19.975 7.296 5.977 1.00 72.75 83 SER A CA 1
ATOM 642 C C . SER A 1 83 ? -19.798 8.464 6.950 1.00 72.75 83 SER A C 1
ATOM 644 O O . SER A 1 83 ? -20.778 9.079 7.357 1.00 72.75 83 SER A O 1
ATOM 646 N N . SER A 1 84 ? -18.557 8.862 7.250 1.00 66.56 84 SER A N 1
ATOM 647 C CA . SER A 1 84 ? -18.272 10.041 8.081 1.00 66.56 84 SER A CA 1
ATOM 648 C C . SER A 1 84 ? -18.735 11.365 7.463 1.00 66.56 84 SER A C 1
ATOM 650 O O . SER A 1 84 ? -19.017 12.300 8.203 1.00 66.56 84 SER A O 1
ATOM 652 N N . ARG A 1 85 ? -18.848 11.462 6.130 1.00 63.31 85 ARG A N 1
ATOM 653 C CA . ARG A 1 85 ? -19.339 12.672 5.438 1.00 63.31 85 ARG A CA 1
ATOM 654 C C . ARG A 1 85 ? -20.866 12.801 5.411 1.00 63.31 85 ARG A C 1
ATOM 656 O O . ARG A 1 85 ? -21.355 13.862 5.054 1.00 63.31 85 ARG A O 1
ATOM 663 N N . HIS A 1 86 ? -21.605 11.746 5.757 1.00 57.25 86 HIS A N 1
ATOM 664 C CA . HIS A 1 86 ? -23.073 11.766 5.846 1.00 57.25 86 HIS A CA 1
ATOM 665 C C . HIS A 1 86 ? -23.581 12.059 7.272 1.00 57.25 86 HIS A C 1
ATOM 667 O O . HIS A 1 86 ? -24.787 12.104 7.494 1.00 57.25 86 HIS A O 1
ATOM 673 N N . VAL A 1 87 ? -22.673 12.251 8.239 1.00 53.22 87 VAL A N 1
ATOM 674 C CA . VAL A 1 87 ? -22.980 12.573 9.650 1.00 53.22 87 VAL A CA 1
ATOM 675 C C . VAL A 1 87 ? -22.672 14.054 9.973 1.00 53.22 87 VAL A C 1
ATOM 677 O O . VAL A 1 87 ? -22.591 14.450 11.132 1.00 53.22 87 VAL A O 1
ATOM 680 N N . THR A 1 88 ? -22.530 14.893 8.946 1.00 45.12 88 THR A N 1
ATOM 681 C CA . THR A 1 88 ? -22.454 16.366 9.025 1.00 45.12 88 THR A CA 1
ATOM 682 C C . THR A 1 88 ? -23.578 16.978 8.220 1.00 45.12 88 THR A C 1
ATOM 684 O O . THR A 1 88 ? -24.170 17.963 8.707 1.00 45.12 88 THR A O 1
#

Foldseek 3Di:
DVVLQQCCVPDVVSVVVQLVLLQVLVADAAFHVCNQCVRPPDDDPDRDGDPSQAPDWDQDPNDTDRPDGRGGHSNVSVVVVVVVVVVD

Mean predicted aligned error: 5.15 Å

pLDDT: mean 89.48, std 10.92, range [45.12, 98.06]